Protein AF-A0A2E7DA98-F1 (afdb_monomer_lite)

Sequence (65 aa):
MRDCLVQLPDRQREIIQTHYFDDLTVEEVSARFKRSVEAVYKSLQRIRRSLHECIERKLAAEGEL

Radius of gyration: 13.45 Å; chains: 1; bounding box: 29×19×40 Å

Foldseek 3Di:
DVVLLVPDDPVLSVLVCCCPVVVDDLVRSCVVVVHDSVVSVVSVVVSVVSSVVVVVVVVVVVPPD

Structure (mmCIF, N/CA/C/O backbone):
data_AF-A0A2E7DA98-F1
#
_entry.id   AF-A0A2E7DA98-F1
#
loop_
_atom_site.group_PDB
_atom_site.id
_atom_site.type_symbol
_atom_site.label_atom_id
_atom_site.label_alt_id
_atom_site.label_comp_id
_atom_site.label_asym_id
_atom_site.label_entity_id
_atom_site.label_seq_id
_atom_site.pdbx_PDB_ins_code
_atom_site.Cartn_x
_atom_site.Cartn_y
_atom_site.Cartn_z
_atom_site.occupancy
_atom_site.B_iso_or_equiv
_atom_site.auth_seq_id
_atom_site.auth_comp_id
_atom_site.auth_asym_id
_atom_site.auth_atom_id
_atom_site.pdbx_PDB_model_num
ATOM 1 N N . MET A 1 1 ? -8.674 -4.929 9.892 1.00 61.66 1 MET A N 1
ATOM 2 C CA . MET A 1 1 ? -7.663 -4.825 8.803 1.00 61.66 1 MET A CA 1
ATOM 3 C C . MET A 1 1 ? -8.134 -5.443 7.481 1.00 61.66 1 MET A C 1
ATOM 5 O O . MET A 1 1 ? -8.076 -4.748 6.473 1.00 61.66 1 MET A O 1
ATOM 9 N N . ARG A 1 2 ? -8.637 -6.694 7.453 1.00 78.25 2 ARG A N 1
ATOM 10 C CA . ARG A 1 2 ? -9.145 -7.325 6.211 1.00 78.25 2 ARG A CA 1
ATOM 11 C C . ARG A 1 2 ? -10.260 -6.521 5.535 1.00 78.25 2 ARG A C 1
ATOM 13 O O . ARG A 1 2 ? -10.214 -6.347 4.326 1.00 78.25 2 ARG A O 1
ATOM 20 N N . ASP A 1 3 ? -11.179 -5.942 6.305 1.00 84.81 3 ASP A N 1
ATOM 21 C CA . ASP A 1 3 ? -12.289 -5.147 5.748 1.00 84.81 3 ASP A CA 1
ATOM 22 C C . ASP A 1 3 ? -11.812 -3.937 4.934 1.00 84.81 3 ASP A C 1
ATOM 24 O O . ASP A 1 3 ? -12.398 -3.605 3.910 1.00 84.81 3 ASP A O 1
ATOM 28 N N . CYS A 1 4 ? -10.718 -3.297 5.355 1.00 89.81 4 CYS A N 1
ATOM 29 C CA . CYS A 1 4 ? -10.154 -2.154 4.639 1.00 89.81 4 CYS A CA 1
ATOM 30 C C . CYS A 1 4 ? -9.473 -2.569 3.331 1.00 89.81 4 CYS A C 1
ATOM 32 O O . CYS A 1 4 ? -9.497 -1.817 2.362 1.00 89.81 4 CYS A O 1
ATOM 34 N N . LEU A 1 5 ? -8.924 -3.786 3.265 1.00 88.62 5 LEU A N 1
ATOM 35 C CA . LEU A 1 5 ? -8.381 -4.341 2.022 1.00 88.62 5 LEU A CA 1
ATOM 36 C C . LEU A 1 5 ? -9.487 -4.652 1.004 1.00 88.62 5 LEU A C 1
ATOM 38 O O . LEU A 1 5 ? -9.253 -4.544 -0.199 1.00 88.62 5 LEU A O 1
ATOM 42 N N . VAL A 1 6 ? -10.690 -5.016 1.461 1.00 88.56 6 VAL A N 1
ATOM 43 C CA . VAL A 1 6 ? -11.848 -5.269 0.583 1.00 88.56 6 VAL A CA 1
ATOM 44 C C . VAL A 1 6 ? -12.356 -3.975 -0.063 1.00 88.56 6 VAL A C 1
ATOM 46 O O . VAL A 1 6 ? -12.819 -4.012 -1.197 1.00 88.56 6 VAL A O 1
ATOM 49 N N . GLN A 1 7 ? -12.193 -2.819 0.586 1.00 87.25 7 GLN A N 1
ATOM 50 C CA . GLN A 1 7 ? -12.579 -1.525 0.004 1.00 87.25 7 GLN A CA 1
ATOM 51 C C . GLN A 1 7 ? -11.623 -1.025 -1.089 1.00 87.25 7 GLN A C 1
ATOM 53 O O . GLN A 1 7 ? -11.968 -0.118 -1.847 1.00 87.25 7 GLN A O 1
ATOM 58 N N . LEU A 1 8 ? -10.423 -1.601 -1.192 1.00 90.19 8 LEU A N 1
ATOM 59 C CA . LEU A 1 8 ? -9.505 -1.269 -2.274 1.00 90.19 8 LEU A CA 1
ATOM 60 C C . LEU A 1 8 ? -10.022 -1.838 -3.604 1.00 90.19 8 LEU A C 1
ATOM 62 O O . LEU A 1 8 ? -10.486 -2.982 -3.625 1.00 90.19 8 LEU A O 1
ATOM 66 N N . PRO A 1 9 ? -9.858 -1.110 -4.724 1.00 91.38 9 PRO A N 1
ATOM 67 C CA . PRO A 1 9 ? -10.051 -1.670 -6.058 1.00 91.38 9 PRO A CA 1
ATOM 68 C C . PRO A 1 9 ? -9.210 -2.935 -6.257 1.00 91.38 9 PRO A C 1
ATOM 70 O O . PRO A 1 9 ? -8.076 -2.995 -5.778 1.00 91.38 9 PRO A O 1
ATOM 73 N N . ASP A 1 10 ? -9.703 -3.912 -7.019 1.00 90.19 10 ASP A N 1
ATOM 74 C CA . ASP A 1 10 ? -9.055 -5.232 -7.126 1.00 90.19 10 ASP A CA 1
ATOM 75 C C . ASP A 1 10 ? -7.582 -5.141 -7.536 1.00 90.19 10 ASP A C 1
ATOM 77 O O . ASP A 1 10 ? -6.706 -5.703 -6.883 1.00 90.19 10 ASP A O 1
ATOM 81 N N . ARG A 1 11 ? -7.265 -4.288 -8.514 1.00 88.88 11 ARG A N 1
ATOM 82 C CA . ARG A 1 11 ? -5.878 -4.097 -8.954 1.00 88.88 11 ARG A CA 1
ATOM 83 C C . ARG A 1 11 ? -4.968 -3.468 -7.896 1.00 88.88 11 ARG A C 1
ATOM 85 O O . ARG A 1 11 ? -3.762 -3.688 -7.902 1.00 88.88 11 ARG A O 1
ATOM 92 N N . GLN A 1 12 ? -5.521 -2.640 -7.016 1.00 91.31 12 GLN A N 1
ATOM 93 C CA . GLN A 1 12 ? -4.785 -2.087 -5.880 1.00 91.31 12 GLN A CA 1
ATOM 94 C C . GLN A 1 12 ? -4.553 -3.155 -4.809 1.00 91.31 12 GLN A C 1
ATOM 96 O O . GLN A 1 12 ? -3.461 -3.233 -4.246 1.00 91.31 12 GLN A O 1
ATOM 101 N N . ARG A 1 13 ? -5.559 -4.004 -4.579 1.00 92.31 13 ARG A N 1
ATOM 102 C CA . ARG A 1 13 ? -5.472 -5.146 -3.672 1.00 92.31 13 ARG A CA 1
ATOM 103 C C . ARG A 1 13 ? -4.397 -6.138 -4.120 1.00 92.31 13 ARG A C 1
ATOM 105 O O . ARG A 1 13 ? -3.585 -6.539 -3.298 1.00 92.31 13 ARG A O 1
ATOM 112 N N . GLU A 1 14 ? -4.329 -6.460 -5.409 1.00 92.81 14 GLU A N 1
ATOM 113 C CA . GLU A 1 14 ? -3.287 -7.334 -5.965 1.00 92.81 14 GLU A CA 1
ATOM 114 C C . GLU A 1 14 ? -1.877 -6.757 -5.775 1.00 92.81 14 GLU A C 1
ATOM 116 O O . GLU A 1 14 ? -0.987 -7.458 -5.306 1.00 92.81 14 GLU A O 1
ATOM 121 N N . ILE A 1 15 ? -1.671 -5.466 -6.066 1.00 93.50 15 ILE A N 1
ATOM 122 C CA . ILE A 1 15 ? -0.359 -4.812 -5.907 1.00 93.50 15 ILE A CA 1
ATOM 123 C C . ILE A 1 15 ? 0.122 -4.879 -4.456 1.00 93.50 15 ILE A C 1
ATOM 125 O O . ILE A 1 15 ? 1.284 -5.198 -4.207 1.00 93.50 15 ILE A O 1
ATOM 129 N N . ILE A 1 16 ? -0.753 -4.568 -3.494 1.00 92.19 16 ILE A N 1
ATOM 130 C CA . ILE A 1 16 ? -0.352 -4.579 -2.086 1.00 92.19 16 ILE A CA 1
ATOM 131 C C . ILE A 1 16 ? -0.207 -5.998 -1.537 1.00 92.19 16 ILE A C 1
ATOM 133 O O . ILE A 1 16 ? 0.663 -6.225 -0.700 1.00 92.19 16 ILE A O 1
ATOM 137 N N . GLN A 1 17 ? -1.002 -6.952 -2.031 1.00 91.62 17 GLN A N 1
ATOM 138 C CA . GLN A 1 17 ? -0.836 -8.357 -1.682 1.00 91.62 17 GLN A CA 1
ATOM 139 C C . GLN A 1 17 ? 0.523 -8.871 -2.144 1.00 91.62 17 GLN A C 1
ATOM 141 O O . GLN A 1 17 ? 1.296 -9.362 -1.336 1.00 91.62 17 GLN A O 1
ATOM 146 N N . THR A 1 18 ? 0.868 -8.655 -3.408 1.00 91.69 18 THR A N 1
ATOM 147 C CA . THR A 1 18 ? 2.166 -9.077 -3.929 1.00 91.69 18 THR A CA 1
ATOM 148 C C . THR A 1 18 ? 3.339 -8.392 -3.222 1.00 91.69 18 THR A C 1
ATOM 150 O O . THR A 1 18 ? 4.338 -9.037 -2.937 1.00 91.69 18 THR A O 1
ATOM 153 N N . HIS A 1 19 ? 3.235 -7.104 -2.893 1.00 92.62 19 HIS A N 1
ATOM 154 C CA . HIS A 1 19 ? 4.334 -6.415 -2.214 1.00 92.62 19 HIS A CA 1
ATOM 155 C C . HIS A 1 19 ? 4.544 -6.883 -0.762 1.00 92.62 19 HIS A C 1
ATOM 157 O O . HIS A 1 19 ? 5.680 -7.038 -0.340 1.00 92.62 19 HIS A O 1
ATOM 163 N N . TYR A 1 20 ? 3.472 -7.094 0.012 1.00 89.06 20 TYR A N 1
ATOM 164 C CA . TYR A 1 20 ? 3.592 -7.394 1.449 1.00 89.06 20 TYR A CA 1
ATOM 165 C C . TYR A 1 20 ? 3.447 -8.871 1.820 1.00 89.06 20 TYR A C 1
ATOM 167 O O . TYR A 1 20 ? 3.918 -9.263 2.881 1.00 89.06 20 TYR A O 1
ATOM 175 N N . PHE A 1 21 ? 2.752 -9.673 1.012 1.00 88.12 21 PHE A N 1
ATOM 176 C CA . PHE A 1 21 ? 2.530 -11.097 1.291 1.00 88.12 21 PHE A CA 1
ATOM 177 C C . PHE A 1 21 ? 3.479 -11.986 0.494 1.00 88.12 21 PHE A C 1
ATOM 179 O O . PHE A 1 21 ? 3.930 -12.992 1.031 1.00 88.12 21 PHE A O 1
ATOM 186 N N . ASP A 1 22 ? 3.803 -11.601 -0.744 1.00 90.38 22 ASP A N 1
ATOM 187 C CA . ASP A 1 22 ? 4.791 -12.316 -1.562 1.00 90.38 22 ASP A CA 1
ATOM 188 C C . ASP A 1 22 ? 6.219 -11.745 -1.375 1.00 90.38 22 ASP A C 1
ATOM 190 O O . ASP A 1 22 ? 7.143 -12.225 -2.023 1.00 90.38 22 ASP A O 1
ATOM 194 N N . ASP A 1 23 ? 6.393 -10.722 -0.522 1.00 92.06 23 ASP A N 1
ATOM 195 C CA . ASP A 1 23 ? 7.662 -10.017 -0.226 1.00 92.06 23 ASP A CA 1
ATOM 196 C C . ASP A 1 23 ? 8.406 -9.512 -1.482 1.00 92.06 23 ASP A C 1
ATOM 198 O O . ASP A 1 23 ? 9.634 -9.462 -1.545 1.00 92.06 23 ASP A O 1
ATOM 202 N N . LEU A 1 24 ? 7.650 -9.151 -2.528 1.00 94.44 24 LEU A N 1
ATOM 203 C CA . LEU A 1 24 ? 8.244 -8.643 -3.762 1.00 94.44 24 LEU A CA 1
ATOM 204 C C . LEU A 1 24 ? 8.647 -7.177 -3.627 1.00 94.44 24 LEU A C 1
ATOM 206 O O . LEU A 1 24 ? 7.888 -6.326 -3.148 1.00 94.44 24 LEU A O 1
ATOM 210 N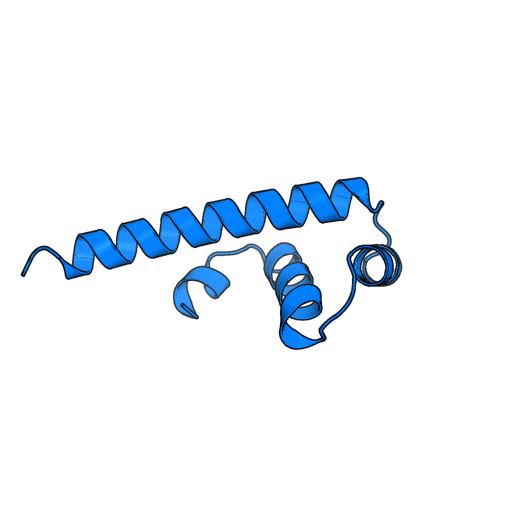 N . THR A 1 25 ? 9.809 -6.856 -4.180 1.00 95.88 25 THR A N 1
ATOM 211 C CA . THR A 1 25 ? 10.289 -5.484 -4.354 1.00 95.88 25 THR A CA 1
ATOM 212 C C . THR 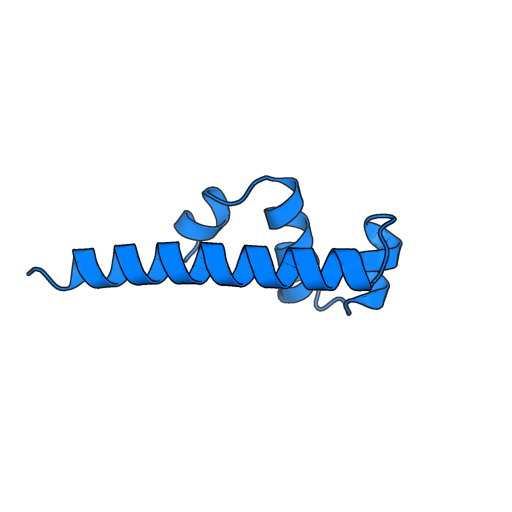A 1 25 ? 9.408 -4.692 -5.324 1.00 95.88 25 THR A C 1
ATOM 214 O O . THR A 1 25 ? 8.612 -5.233 -6.099 1.00 95.88 25 THR A O 1
ATOM 217 N N . VAL A 1 26 ? 9.544 -3.365 -5.311 1.00 94.25 26 VAL A N 1
ATOM 218 C CA . VAL A 1 26 ? 8.779 -2.481 -6.205 1.00 94.25 26 VAL 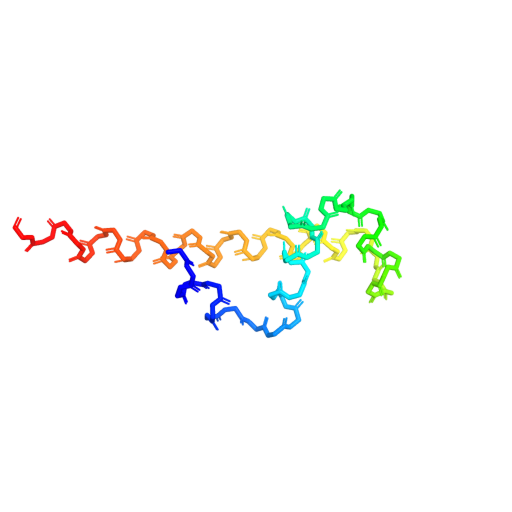A CA 1
ATOM 219 C C . VAL A 1 26 ? 9.116 -2.769 -7.672 1.00 94.25 26 VAL A C 1
ATOM 221 O O . VAL A 1 26 ? 8.236 -2.706 -8.531 1.00 94.25 26 VAL A O 1
ATOM 224 N N . GLU A 1 27 ? 10.362 -3.133 -7.954 1.00 95.94 27 GLU A N 1
ATOM 225 C CA . GLU A 1 27 ? 10.888 -3.528 -9.256 1.00 95.94 27 GLU A CA 1
ATOM 226 C C . GLU A 1 27 ? 10.253 -4.834 -9.750 1.00 95.94 27 GLU A C 1
ATOM 228 O O . GLU A 1 27 ? 9.799 -4.916 -10.894 1.00 95.94 27 GLU A O 1
ATOM 233 N N . GLU A 1 28 ? 10.131 -5.839 -8.884 1.00 96.62 28 GLU A N 1
ATOM 234 C CA . GLU A 1 28 ? 9.481 -7.111 -9.218 1.00 96.62 28 GLU A CA 1
ATOM 235 C C . GLU A 1 28 ? 7.975 -6.938 -9.441 1.00 96.62 28 GLU A C 1
ATOM 237 O O . GLU A 1 28 ? 7.411 -7.466 -10.404 1.00 96.62 28 GLU A O 1
ATOM 242 N N . VAL A 1 29 ? 7.315 -6.123 -8.613 1.00 95.44 29 VAL A N 1
ATOM 243 C CA . VAL A 1 29 ? 5.913 -5.726 -8.817 1.00 95.44 29 VAL A CA 1
ATOM 244 C C . VAL A 1 29 ? 5.766 -4.971 -10.146 1.00 95.44 29 VAL A C 1
ATOM 246 O O . VAL A 1 29 ? 4.848 -5.236 -10.925 1.00 95.44 29 VAL A O 1
ATOM 249 N N . SER A 1 30 ? 6.686 -4.058 -10.459 1.00 96.50 30 SER A N 1
ATOM 250 C CA . SER A 1 30 ? 6.713 -3.314 -11.723 1.00 96.50 30 SER A CA 1
ATOM 251 C C . SER A 1 30 ? 6.759 -4.259 -12.925 1.00 96.50 30 SER A C 1
ATOM 253 O O . SER A 1 30 ? 5.945 -4.118 -13.845 1.00 96.50 30 SER A O 1
ATOM 255 N N . ALA A 1 31 ? 7.645 -5.257 -12.884 1.00 96.56 31 ALA A N 1
ATOM 256 C CA . ALA A 1 31 ? 7.771 -6.278 -13.916 1.00 96.56 31 ALA A CA 1
ATOM 257 C C . ALA A 1 31 ? 6.502 -7.141 -14.028 1.00 96.56 31 ALA A C 1
ATOM 259 O O . ALA A 1 31 ? 5.942 -7.281 -15.119 1.00 96.56 31 ALA A O 1
ATOM 260 N N . ARG A 1 32 ? 5.987 -7.649 -12.899 1.00 94.31 32 ARG A N 1
ATOM 261 C CA . ARG A 1 32 ? 4.802 -8.523 -12.846 1.00 94.31 32 ARG A CA 1
ATOM 262 C C . ARG A 1 32 ? 3.549 -7.847 -13.399 1.00 94.31 32 ARG A C 1
ATOM 264 O O . ARG A 1 32 ? 2.809 -8.445 -14.175 1.00 94.31 32 ARG A O 1
ATOM 271 N N . PHE A 1 33 ? 3.319 -6.585 -13.039 1.00 92.81 33 PHE A N 1
ATOM 272 C CA . PHE A 1 33 ? 2.122 -5.844 -13.445 1.00 92.81 33 PHE A CA 1
ATOM 273 C C . PHE A 1 33 ? 2.290 -5.046 -14.745 1.00 92.81 33 PHE A C 1
ATOM 275 O O . PHE A 1 33 ? 1.342 -4.351 -15.136 1.00 92.81 33 PHE A O 1
ATOM 282 N N . LYS A 1 34 ? 3.458 -5.136 -15.406 1.00 95.12 34 LYS A N 1
ATOM 283 C CA . LYS A 1 34 ? 3.829 -4.370 -16.611 1.00 95.12 34 LYS A CA 1
ATOM 284 C C . LYS A 1 34 ? 3.562 -2.872 -16.443 1.00 95.12 34 LYS A C 1
ATOM 286 O O . LYS A 1 34 ? 2.886 -2.239 -17.254 1.00 95.12 34 LYS A O 1
ATOM 291 N N . ARG A 1 35 ? 4.040 -2.315 -15.331 1.00 93.38 35 ARG A N 1
ATOM 292 C CA . ARG A 1 35 ? 3.956 -0.883 -15.009 1.00 93.38 35 ARG A CA 1
ATOM 293 C C . ARG A 1 35 ? 5.354 -0.308 -14.864 1.00 93.38 35 ARG A C 1
ATOM 295 O O . ARG A 1 35 ? 6.312 -1.065 -14.793 1.00 93.38 35 ARG A O 1
ATOM 302 N N . SER A 1 36 ? 5.468 1.017 -14.829 1.00 96.94 36 SER A N 1
ATOM 303 C CA . SER A 1 36 ? 6.709 1.660 -14.403 1.00 96.94 36 SER A CA 1
ATOM 304 C C . SER A 1 36 ? 6.842 1.595 -12.882 1.00 96.94 36 SER A C 1
ATOM 306 O O . SER A 1 36 ? 5.839 1.629 -12.163 1.00 96.94 36 SER A O 1
ATOM 308 N N . VAL A 1 37 ? 8.081 1.576 -12.395 1.00 96.62 37 VAL A N 1
ATOM 309 C CA . VAL A 1 37 ? 8.411 1.627 -10.963 1.00 96.62 37 VAL A CA 1
ATOM 310 C C . VAL A 1 37 ? 7.735 2.833 -10.295 1.00 96.62 37 VAL A C 1
ATOM 312 O O . VAL A 1 37 ? 7.090 2.698 -9.258 1.00 96.62 37 VAL A O 1
ATOM 315 N N . GLU A 1 38 ? 7.755 4.001 -10.946 1.00 96.94 38 GLU A N 1
ATOM 316 C CA . GLU A 1 38 ? 7.071 5.208 -10.463 1.00 96.94 38 GLU A CA 1
ATOM 317 C C . GLU A 1 38 ? 5.550 5.009 -10.316 1.00 96.94 38 GLU A C 1
ATOM 319 O O . GLU A 1 38 ? 4.942 5.428 -9.326 1.00 96.94 38 GLU A O 1
ATOM 324 N N . ALA A 1 39 ? 4.912 4.334 -11.278 1.00 95.25 39 ALA A N 1
ATOM 325 C CA . ALA A 1 39 ? 3.488 4.031 -11.201 1.00 95.25 39 ALA A CA 1
ATOM 326 C C . ALA A 1 39 ? 3.172 3.043 -10.067 1.00 95.25 39 ALA A C 1
ATOM 328 O O . ALA A 1 39 ? 2.098 3.145 -9.461 1.00 95.25 39 ALA A O 1
ATOM 329 N N . VAL A 1 40 ? 4.083 2.113 -9.754 1.00 95.69 40 VAL A N 1
ATOM 330 C CA . VAL A 1 40 ? 3.953 1.222 -8.592 1.00 95.69 40 VAL A CA 1
ATOM 331 C C . VAL A 1 40 ? 4.072 2.021 -7.297 1.00 95.69 40 VAL A C 1
ATOM 333 O O . VAL A 1 40 ? 3.162 1.929 -6.475 1.00 95.69 40 VAL A O 1
ATOM 336 N N . TYR A 1 41 ? 5.074 2.895 -7.147 1.00 96.25 41 TYR A N 1
ATOM 337 C CA . TYR A 1 41 ? 5.190 3.784 -5.982 1.00 96.25 41 TYR A CA 1
ATOM 338 C C . TYR A 1 41 ? 3.932 4.635 -5.768 1.00 96.25 41 TYR A C 1
ATOM 340 O O . TYR A 1 41 ? 3.357 4.633 -4.678 1.00 96.25 41 TYR A O 1
ATOM 348 N N . LYS A 1 42 ? 3.434 5.301 -6.819 1.00 96.19 42 LYS A N 1
ATOM 349 C CA . LYS A 1 42 ? 2.185 6.086 -6.760 1.00 96.19 42 LYS A CA 1
ATOM 350 C C . LYS A 1 42 ? 0.964 5.227 -6.438 1.00 96.19 42 LYS A C 1
ATOM 352 O O . LYS A 1 42 ? -0.012 5.717 -5.870 1.00 96.19 42 LYS A O 1
ATOM 357 N N . SER A 1 43 ? 0.963 3.958 -6.839 1.00 94.75 43 SER A N 1
ATOM 358 C CA . SER A 1 43 ? -0.105 3.025 -6.472 1.00 94.75 43 SER A CA 1
ATOM 359 C C . SER A 1 43 ? -0.011 2.670 -4.990 1.00 94.75 43 SER A C 1
ATOM 361 O O . SER A 1 43 ? -0.987 2.874 -4.277 1.00 94.75 43 SER A O 1
ATOM 363 N N . LEU A 1 44 ? 1.162 2.259 -4.501 1.00 95.00 44 LEU A N 1
ATOM 364 C CA . LEU A 1 44 ? 1.396 1.932 -3.092 1.00 95.00 44 LEU A CA 1
ATOM 365 C C . LEU A 1 44 ? 1.082 3.108 -2.161 1.00 95.00 44 LEU A C 1
ATOM 367 O O . LEU A 1 44 ? 0.430 2.913 -1.139 1.00 95.00 44 LEU A O 1
ATOM 371 N N . GLN A 1 45 ? 1.466 4.332 -2.527 1.00 95.81 45 GLN A N 1
ATOM 372 C CA . GLN A 1 45 ? 1.142 5.532 -1.752 1.00 95.81 45 GLN A CA 1
ATOM 373 C C . GLN A 1 45 ? -0.374 5.731 -1.612 1.00 95.81 45 GLN A C 1
ATOM 375 O O . GLN A 1 45 ? -0.871 5.952 -0.508 1.00 95.81 45 GLN A O 1
ATOM 380 N N . ARG A 1 46 ? -1.119 5.631 -2.722 1.00 94.88 46 ARG A N 1
ATOM 381 C CA . ARG A 1 46 ? -2.584 5.763 -2.713 1.00 94.88 46 ARG A CA 1
ATOM 382 C C . ARG A 1 46 ? -3.239 4.668 -1.881 1.00 94.88 46 ARG A C 1
ATOM 384 O O . ARG A 1 46 ? -4.119 4.971 -1.086 1.00 94.88 46 ARG A O 1
ATOM 391 N N . ILE A 1 47 ? -2.761 3.433 -2.018 1.00 94.69 47 ILE A N 1
ATOM 392 C CA . ILE A 1 47 ? -3.269 2.293 -1.257 1.00 94.69 47 ILE A CA 1
ATOM 393 C C . ILE A 1 47 ? -3.054 2.505 0.243 1.00 94.69 47 ILE A C 1
ATOM 395 O O . ILE A 1 47 ? -3.995 2.365 1.018 1.00 94.69 47 ILE A O 1
ATOM 399 N N . ARG A 1 48 ? -1.834 2.879 0.655 1.00 94.06 48 ARG A N 1
ATOM 400 C CA . ARG A 1 48 ? -1.508 3.148 2.063 1.00 94.06 48 ARG A CA 1
ATOM 401 C C . ARG A 1 48 ? -2.399 4.245 2.642 1.00 94.06 48 ARG A C 1
ATOM 403 O O . ARG A 1 48 ? -2.893 4.074 3.749 1.00 94.06 48 ARG A O 1
ATOM 410 N N . ARG A 1 49 ? -2.665 5.316 1.884 1.00 94.88 49 ARG A N 1
ATOM 411 C CA . ARG A 1 49 ? -3.591 6.377 2.305 1.00 94.88 49 ARG A CA 1
ATOM 412 C C . ARG A 1 49 ? -5.017 5.855 2.495 1.00 94.88 49 ARG A C 1
ATOM 414 O O . ARG A 1 49 ? -5.590 6.069 3.553 1.00 94.88 49 ARG A O 1
ATOM 421 N N . SER A 1 50 ? -5.566 5.129 1.522 1.00 93.19 50 SER A N 1
ATOM 422 C CA . SER A 1 50 ? -6.921 4.569 1.639 1.00 93.19 50 SER A CA 1
ATOM 423 C C . SER A 1 50 ? -7.053 3.579 2.799 1.00 93.19 50 SER A C 1
ATOM 425 O O . SER A 1 50 ? -8.070 3.561 3.489 1.00 93.19 50 SER A O 1
ATOM 427 N N . LEU A 1 51 ? -6.016 2.774 3.051 1.00 93.44 51 LEU A N 1
ATOM 428 C CA . LEU A 1 51 ? -5.983 1.890 4.214 1.00 93.44 51 LEU A CA 1
ATOM 429 C C . LEU A 1 51 ? -5.929 2.671 5.525 1.00 93.44 51 LEU A C 1
ATOM 431 O O . LEU A 1 51 ? -6.666 2.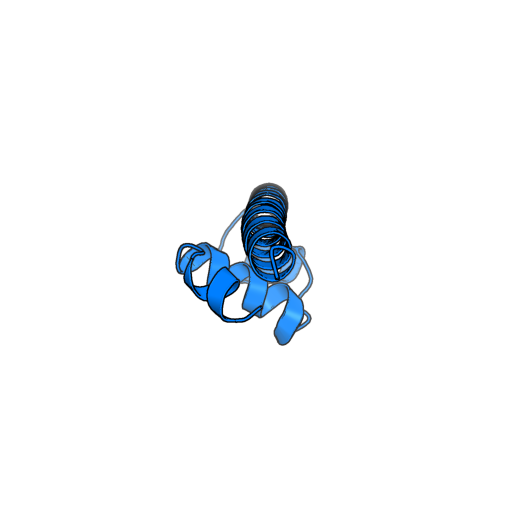323 6.443 1.00 93.44 51 LEU A O 1
ATOM 435 N N . HIS A 1 52 ? -5.104 3.717 5.599 1.00 93.62 52 HIS A N 1
ATOM 436 C CA . HIS A 1 52 ? -5.013 4.587 6.769 1.00 93.62 52 HIS A CA 1
ATOM 437 C C . HIS A 1 52 ? -6.369 5.217 7.091 1.00 93.62 52 HIS A C 1
A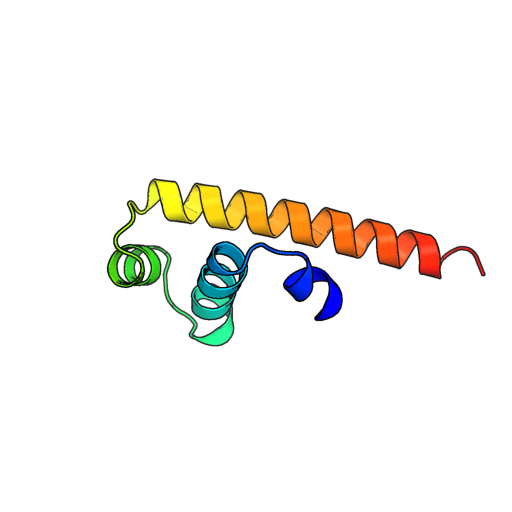TOM 439 O O . HIS A 1 52 ? -6.879 5.017 8.185 1.00 93.62 52 HIS A O 1
ATOM 445 N N . GLU A 1 53 ? -7.011 5.854 6.108 1.00 93.94 53 GLU A N 1
ATOM 446 C CA . GLU A 1 53 ? -8.326 6.488 6.269 1.00 93.94 53 GLU A CA 1
ATOM 447 C C . GLU A 1 53 ? -9.400 5.489 6.731 1.00 93.94 53 GLU A C 1
ATOM 449 O O . GLU A 1 53 ? -10.218 5.799 7.596 1.00 93.94 53 GLU A O 1
ATOM 454 N N . CYS A 1 54 ? -9.409 4.272 6.175 1.00 93.81 54 CYS A N 1
ATOM 455 C CA . CYS A 1 54 ? -10.355 3.237 6.591 1.00 93.81 54 CYS A CA 1
ATOM 456 C C . CYS A 1 54 ? -10.104 2.762 8.028 1.00 93.81 54 CYS A C 1
ATOM 458 O O . CYS A 1 54 ? -11.054 2.570 8.790 1.00 93.81 54 CYS A O 1
ATOM 460 N N . ILE A 1 55 ? -8.836 2.562 8.397 1.00 91.62 55 ILE A N 1
ATOM 461 C CA . ILE A 1 55 ? -8.456 2.128 9.742 1.00 91.62 55 ILE A CA 1
ATOM 462 C C . ILE A 1 55 ? -8.775 3.228 10.756 1.00 91.62 55 ILE A C 1
ATOM 464 O O . ILE A 1 55 ? -9.407 2.928 11.759 1.00 91.62 55 ILE A O 1
ATOM 468 N N . GLU A 1 56 ? -8.429 4.485 10.477 1.00 93.50 56 GLU A N 1
ATOM 469 C CA . GLU A 1 56 ? -8.753 5.625 11.343 1.00 93.50 56 GLU A CA 1
ATOM 470 C C . GLU A 1 56 ? -10.256 5.759 11.570 1.00 93.50 56 GLU A C 1
ATOM 472 O O . GLU A 1 56 ? -10.692 5.893 12.708 1.00 93.50 56 GLU A O 1
ATOM 477 N N . ARG A 1 57 ? -11.069 5.656 10.510 1.00 91.62 57 ARG A N 1
ATOM 478 C CA . ARG A 1 57 ? -12.534 5.693 10.641 1.00 91.62 57 ARG A CA 1
ATOM 479 C C . ARG A 1 57 ? -13.069 4.564 11.516 1.00 91.62 57 ARG A C 1
ATOM 481 O O . ARG A 1 57 ? -13.985 4.794 12.297 1.00 91.62 57 ARG A O 1
ATOM 488 N N . LYS A 1 58 ? -12.524 3.351 11.378 1.00 88.62 58 LYS A N 1
ATOM 489 C CA . LYS A 1 58 ? -12.922 2.204 12.208 1.00 88.62 58 LYS A CA 1
ATOM 490 C C . LYS A 1 58 ? -12.513 2.398 13.665 1.00 88.62 58 LYS A C 1
ATOM 492 O O . LYS A 1 58 ? -13.359 2.247 14.532 1.00 88.62 58 LYS A O 1
ATOM 497 N N . LEU A 1 59 ? -11.269 2.804 13.913 1.00 89.69 59 LEU A N 1
ATOM 498 C CA . LEU A 1 59 ? -10.771 3.064 15.264 1.00 89.69 59 LEU A CA 1
ATOM 499 C C . LEU A 1 59 ? -11.556 4.184 15.957 1.00 89.69 59 LEU A C 1
ATOM 501 O O . LEU A 1 59 ? -11.864 4.063 17.136 1.00 89.69 59 LEU A O 1
ATOM 505 N N . ALA A 1 60 ? -11.913 5.246 15.228 1.00 90.44 60 ALA A N 1
ATOM 506 C CA . ALA A 1 60 ? -12.750 6.320 15.756 1.00 90.44 60 ALA A CA 1
ATOM 507 C C . ALA A 1 60 ? -14.151 5.815 16.139 1.00 90.44 60 ALA A C 1
ATOM 509 O O . ALA A 1 60 ? -14.628 6.134 17.219 1.00 90.44 60 ALA A O 1
ATOM 510 N N . ALA A 1 61 ? -14.770 4.977 15.299 1.00 83.69 61 ALA A N 1
ATOM 511 C CA . ALA A 1 61 ? -16.080 4.384 15.579 1.00 83.69 61 ALA A CA 1
ATOM 512 C C . ALA A 1 61 ? -16.054 3.355 16.730 1.00 83.69 61 ALA A C 1
ATOM 514 O O . ALA A 1 61 ? -17.060 3.163 17.404 1.00 83.69 61 ALA A O 1
ATOM 515 N N . GLU A 1 62 ? -14.922 2.684 16.965 1.00 72.56 62 GLU A N 1
ATOM 516 C CA . GLU A 1 62 ? -14.730 1.777 18.108 1.00 72.56 62 GLU A CA 1
ATOM 517 C C . GLU A 1 62 ? -14.467 2.532 19.428 1.00 72.56 62 GLU A C 1
ATOM 519 O O . GLU A 1 62 ? -14.648 1.959 20.500 1.00 72.56 62 GLU A O 1
ATOM 524 N N . GLY A 1 63 ? -14.062 3.808 19.365 1.00 59.91 63 GLY A N 1
ATOM 525 C CA . GLY A 1 63 ? -13.754 4.659 20.521 1.00 59.91 63 GL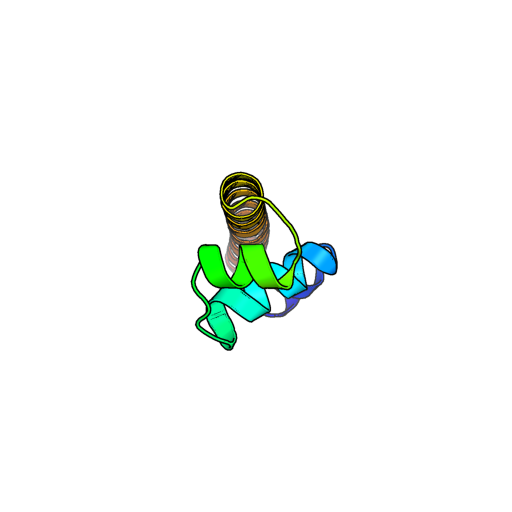Y A CA 1
ATOM 526 C C . GLY A 1 63 ? -14.928 5.467 21.091 1.00 59.91 63 GLY A C 1
ATOM 527 O O . GLY A 1 63 ? -14.720 6.230 22.030 1.00 59.91 63 GLY A O 1
ATOM 528 N N . GLU A 1 64 ? -16.139 5.324 20.545 1.00 53.06 64 GLU A N 1
ATOM 529 C CA . GLU A 1 64 ? -17.368 5.994 21.020 1.00 53.06 64 GLU A CA 1
ATOM 530 C C . GLU A 1 64 ? -18.192 5.139 22.016 1.00 53.06 64 GLU A C 1
ATOM 532 O O . GLU A 1 64 ? -19.407 5.314 22.126 1.00 53.06 64 GLU A O 1
ATOM 537 N N . LEU A 1 65 ? -17.549 4.218 22.748 1.00 42.72 65 LEU A N 1
ATOM 538 C CA . LEU A 1 65 ? -18.162 3.380 23.796 1.00 42.72 65 LEU A CA 1
ATOM 539 C C . LEU A 1 65 ? -17.732 3.794 25.208 1.00 42.72 65 LEU A C 1
ATOM 541 O O . LEU A 1 65 ? -16.507 3.872 25.454 1.00 42.72 65 LEU A O 1
#

pLDDT: mean 89.88, std 10.19, range [42.72, 96.94]

Secondary structure (DSSP, 8-state):
-HHHHHTS-HHHHHHHHHHHTS---HHHHHHHTT--HHHHHHHHHHHHHHHHHHHHHHHHHHT--